Protein AF-A0A1G2Z4B7-F1 (afdb_monomer_lite)

Structure (mmCIF, N/CA/C/O backbone):
data_AF-A0A1G2Z4B7-F1
#
_entry.id   AF-A0A1G2Z4B7-F1
#
loop_
_atom_site.group_PDB
_atom_site.id
_atom_site.type_symbol
_atom_site.label_atom_id
_atom_site.label_alt_id
_atom_site.label_comp_id
_atom_site.label_asym_id
_atom_site.label_entity_id
_atom_site.label_seq_id
_atom_site.pdbx_PDB_ins_code
_atom_site.Cartn_x
_atom_site.Cartn_y
_atom_site.Cartn_z
_atom_site.occupancy
_atom_site.B_iso_or_equiv
_atom_site.auth_seq_id
_atom_site.auth_comp_id
_atom_site.auth_asym_id
_atom_site.auth_atom_id
_atom_site.pdbx_PDB_model_num
ATOM 1 N N . MET A 1 1 ? -21.246 -8.841 23.895 1.00 61.12 1 MET A N 1
ATOM 2 C CA . MET A 1 1 ? -20.089 -8.189 23.244 1.00 61.12 1 MET A CA 1
ATOM 3 C C . MET A 1 1 ? -20.173 -8.441 21.746 1.00 61.12 1 MET A C 1
ATOM 5 O O . MET A 1 1 ? -20.621 -9.515 21.362 1.00 61.12 1 MET A O 1
ATOM 9 N N . VAL A 1 2 ? -19.827 -7.461 20.914 1.00 71.12 2 VAL A N 1
ATOM 10 C CA . VAL A 1 2 ? -19.891 -7.527 19.443 1.00 71.12 2 VAL A CA 1
ATOM 11 C C . VAL A 1 2 ? -18.506 -7.215 18.884 1.00 71.12 2 VAL A C 1
ATOM 13 O O . VAL A 1 2 ? -17.863 -6.286 19.366 1.00 71.12 2 VAL A O 1
ATOM 16 N N . VAL A 1 3 ? -18.038 -7.977 17.890 1.00 71.56 3 VAL A N 1
ATOM 17 C CA . VAL A 1 3 ? -16.794 -7.668 17.166 1.00 71.56 3 VAL A CA 1
ATOM 18 C C . VAL A 1 3 ? -17.035 -6.435 16.301 1.00 71.56 3 VAL A C 1
ATOM 20 O O . VAL A 1 3 ? -17.877 -6.461 15.405 1.00 71.56 3 VAL A O 1
ATOM 23 N N . VAL A 1 4 ? -16.303 -5.363 16.577 1.00 69.75 4 VAL A N 1
ATOM 24 C CA . VAL A 1 4 ? -16.437 -4.081 15.874 1.00 69.75 4 VAL A CA 1
ATOM 25 C C . VAL A 1 4 ? -15.375 -3.942 14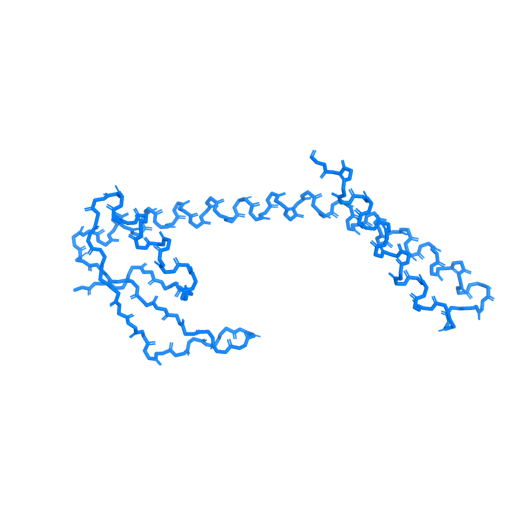.789 1.00 69.75 4 VAL A C 1
ATOM 27 O O . VAL A 1 4 ? -15.623 -3.313 13.763 1.00 69.75 4 VAL A O 1
ATOM 30 N N . TYR A 1 5 ? -14.205 -4.555 14.992 1.00 67.44 5 TYR A N 1
ATOM 31 C CA . TYR A 1 5 ? -13.053 -4.360 14.122 1.00 67.44 5 TYR A CA 1
ATOM 32 C C . TYR A 1 5 ? -12.093 -5.542 14.154 1.00 67.44 5 TYR A C 1
ATOM 34 O O . TYR A 1 5 ? -11.981 -6.228 15.171 1.00 67.44 5 TYR A O 1
ATOM 42 N N . LYS A 1 6 ? -11.377 -5.763 13.051 1.00 74.38 6 LYS A N 1
ATOM 43 C CA . LYS A 1 6 ? -10.301 -6.753 12.951 1.00 74.38 6 LYS A CA 1
ATOM 44 C C . LYS A 1 6 ? -9.021 -6.021 12.580 1.00 74.38 6 LYS A C 1
ATOM 46 O O . LYS A 1 6 ? -8.911 -5.529 11.464 1.00 74.38 6 LYS A O 1
ATOM 51 N N . ALA A 1 7 ? -8.078 -5.950 13.510 1.00 66.50 7 ALA A N 1
ATOM 52 C CA . ALA A 1 7 ? -6.824 -5.236 13.319 1.00 66.50 7 ALA A CA 1
ATOM 53 C C . ALA A 1 7 ? -5.644 -6.209 13.232 1.00 66.50 7 ALA A C 1
ATOM 55 O O . ALA A 1 7 ? -5.609 -7.236 13.910 1.00 66.50 7 ALA A O 1
ATOM 56 N N . ASN A 1 8 ? -4.655 -5.856 12.415 1.00 69.69 8 ASN A N 1
ATOM 57 C CA . ASN A 1 8 ? -3.328 -6.468 12.454 1.00 69.69 8 ASN A CA 1
ATOM 58 C C . ASN A 1 8 ? -2.674 -6.142 13.820 1.00 69.69 8 ASN A C 1
ATOM 60 O O . ASN A 1 8 ? -2.835 -4.998 14.256 1.00 69.69 8 ASN A O 1
ATOM 64 N N . PRO A 1 9 ? -1.961 -7.061 14.507 1.00 67.25 9 PRO A N 1
ATOM 65 C CA . PRO A 1 9 ? -1.281 -6.830 15.789 1.00 67.25 9 PRO A CA 1
ATOM 66 C C . PRO A 1 9 ? -0.573 -5.477 15.920 1.00 67.25 9 PRO A C 1
ATOM 68 O O . PRO A 1 9 ? -0.671 -4.838 16.965 1.00 67.25 9 PRO A O 1
ATOM 71 N N . GLU A 1 10 ? 0.059 -4.992 14.852 1.00 69.19 10 GLU A N 1
ATOM 72 C CA . GLU A 1 10 ? 0.752 -3.696 14.834 1.00 69.19 10 GLU A CA 1
ATOM 73 C C . GLU A 1 10 ? -0.190 -2.491 14.993 1.00 69.19 10 GLU A C 1
ATOM 75 O O . GLU A 1 10 ? 0.164 -1.482 15.595 1.00 69.19 10 GLU A O 1
ATOM 80 N N . SER A 1 11 ? -1.414 -2.588 14.470 1.00 68.50 11 SER A N 1
ATOM 81 C CA . SER A 1 11 ? -2.415 -1.510 14.493 1.00 68.50 11 SER A CA 1
ATOM 82 C C . SER A 1 11 ? -3.375 -1.611 15.682 1.00 68.50 11 SER A C 1
ATOM 84 O O . SER A 1 11 ? -4.106 -0.663 15.969 1.00 68.50 11 SER A O 1
ATOM 86 N N . VAL A 1 12 ? -3.375 -2.736 16.406 1.00 74.75 12 VAL A N 1
ATOM 87 C CA . VAL A 1 12 ? -4.292 -2.994 17.531 1.00 74.75 12 VAL A CA 1
ATOM 88 C C . VAL A 1 12 ? -4.098 -1.987 18.654 1.00 74.75 12 VAL A C 1
ATOM 90 O O . VAL A 1 12 ? -5.079 -1.451 19.162 1.00 74.75 12 VAL A O 1
ATOM 93 N N . GLN A 1 13 ? -2.855 -1.671 19.021 1.00 74.38 13 GLN A N 1
ATOM 94 C CA . GLN A 1 13 ? -2.592 -0.691 20.079 1.00 74.38 13 GLN A CA 1
ATOM 95 C C . GLN A 1 13 ? -3.075 0.713 19.694 1.00 74.38 13 GLN A C 1
ATOM 97 O O . GLN A 1 13 ? -3.637 1.421 20.530 1.00 74.38 13 GLN A O 1
ATOM 102 N N . THR A 1 14 ? -2.921 1.096 18.423 1.00 79.50 14 THR A N 1
ATOM 103 C CA . THR A 1 14 ? -3.417 2.376 17.903 1.00 79.50 14 THR A CA 1
ATOM 104 C C . THR A 1 14 ? -4.941 2.434 17.947 1.00 79.50 14 THR A C 1
ATOM 106 O O . THR A 1 14 ? -5.498 3.408 18.449 1.00 79.50 14 THR A O 1
ATOM 109 N N . VAL A 1 15 ? -5.611 1.369 17.501 1.00 79.00 15 VAL A N 1
ATOM 110 C CA . VAL A 1 15 ? -7.076 1.245 17.513 1.00 79.00 15 VAL A CA 1
ATOM 111 C C . VAL A 1 15 ? -7.631 1.280 18.941 1.00 79.00 15 VAL A C 1
ATOM 113 O O . VAL A 1 15 ? -8.578 2.014 19.216 1.00 79.00 15 VAL A O 1
ATOM 116 N N . LEU A 1 16 ? -7.019 0.553 19.879 1.00 79.50 16 LEU A N 1
ATOM 117 C CA . LEU A 1 16 ? -7.417 0.571 21.291 1.00 79.50 16 LEU A CA 1
ATOM 118 C C . LEU A 1 16 ? -7.210 1.943 21.934 1.00 79.50 16 LEU A C 1
ATOM 120 O O . LEU A 1 16 ? -8.071 2.409 22.680 1.00 79.50 16 LEU A O 1
ATOM 124 N N . GLY A 1 17 ? -6.077 2.588 21.648 1.00 80.25 17 GLY A N 1
ATOM 125 C CA . GLY A 1 17 ? -5.779 3.928 22.143 1.00 80.25 17 GLY A CA 1
ATOM 126 C C . GLY A 1 17 ? -6.762 4.971 21.614 1.00 80.25 17 GLY A C 1
ATOM 127 O O . GLY A 1 17 ? -7.195 5.835 22.372 1.00 80.25 17 GLY A O 1
ATOM 128 N N . LEU A 1 18 ? -7.151 4.867 20.343 1.00 82.69 18 LEU A N 1
ATOM 129 C CA . LEU A 1 18 ? -8.117 5.763 19.712 1.00 82.69 18 LEU A CA 1
ATOM 130 C C . LEU A 1 18 ? -9.520 5.587 20.306 1.00 82.69 18 LEU A C 1
ATOM 132 O O . LEU A 1 18 ? -10.136 6.565 20.718 1.00 82.69 18 LEU A O 1
ATOM 136 N N . LEU A 1 19 ? -9.979 4.345 20.462 1.00 81.75 19 LEU A N 1
ATOM 137 C CA . LEU A 1 19 ? -11.273 4.051 21.085 1.00 81.75 19 LEU A CA 1
ATOM 138 C C . LEU A 1 19 ? -11.332 4.504 22.551 1.00 81.75 19 LEU A C 1
ATOM 140 O O . LEU A 1 19 ? -12.341 5.057 22.976 1.00 81.75 19 LEU A O 1
ATOM 144 N N . ARG A 1 20 ? -10.238 4.344 23.308 1.00 82.25 20 ARG A N 1
ATOM 145 C CA . ARG A 1 20 ? -10.155 4.819 24.698 1.00 82.25 20 ARG A CA 1
ATOM 146 C C . ARG A 1 20 ? -10.162 6.348 24.798 1.00 82.25 20 ARG A C 1
ATOM 148 O O . ARG A 1 20 ? -10.736 6.882 25.742 1.00 82.25 20 ARG A O 1
ATOM 155 N N . LYS A 1 21 ? -9.544 7.059 23.846 1.00 83.12 21 LYS A N 1
ATOM 156 C CA . LYS A 1 21 ? -9.580 8.534 23.784 1.00 83.12 21 LYS A CA 1
ATOM 157 C C . LYS A 1 21 ? -10.984 9.073 23.524 1.00 83.12 21 LYS A C 1
ATOM 159 O 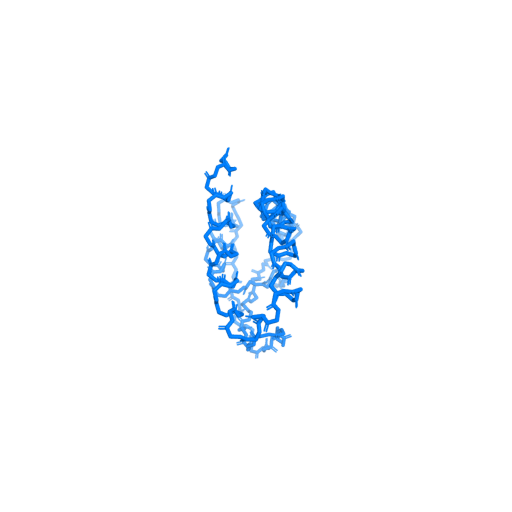O . LYS A 1 21 ? -11.341 10.100 24.083 1.00 83.12 21 LYS A O 1
ATOM 164 N N . GLU A 1 22 ? -11.768 8.353 22.732 1.00 78.38 22 GLU A N 1
ATOM 165 C CA . GLU A 1 22 ? -13.175 8.666 22.451 1.00 78.38 22 GLU A CA 1
ATOM 166 C C . GLU A 1 22 ? -14.127 8.227 23.585 1.00 78.38 22 GLU A C 1
ATOM 168 O O . GLU A 1 22 ? -15.340 8.370 23.473 1.00 78.38 22 GLU A O 1
ATOM 173 N N . GLY A 1 23 ? -13.592 7.703 24.697 1.00 79.19 23 GLY A N 1
ATOM 174 C CA . GLY A 1 23 ? -14.362 7.333 25.888 1.00 79.19 23 GLY A CA 1
ATOM 175 C C . GLY A 1 23 ? -14.950 5.922 25.865 1.00 79.19 23 GLY A C 1
ATOM 176 O O . GLY A 1 23 ? -15.671 5.554 26.790 1.00 79.19 23 GLY A O 1
ATOM 177 N N . PHE A 1 24 ? -14.632 5.114 24.852 1.00 80.56 24 PHE A N 1
ATOM 178 C CA . PHE A 1 24 ? -15.100 3.734 24.767 1.00 80.56 24 PHE A CA 1
ATOM 179 C C . PHE A 1 24 ? -14.194 2.766 25.540 1.00 80.56 24 PHE A C 1
ATOM 181 O O . PHE A 1 24 ? -12.985 2.984 25.670 1.00 80.56 24 PHE A O 1
ATOM 188 N N . ASN A 1 25 ? -14.760 1.640 25.987 1.00 77.00 25 ASN A N 1
ATOM 189 C CA . ASN A 1 25 ? -14.033 0.588 26.712 1.00 77.00 25 ASN A CA 1
ATOM 190 C C . ASN A 1 25 ? -13.840 -0.679 25.851 1.00 77.00 25 ASN A C 1
ATOM 192 O O . ASN A 1 25 ? -14.573 -1.661 26.007 1.00 77.00 25 ASN A O 1
ATOM 196 N N . PRO A 1 26 ? -12.863 -0.696 24.919 1.00 70.31 26 PRO A N 1
ATOM 197 C CA . PRO A 1 26 ? -12.633 -1.850 24.057 1.00 70.31 26 PRO A CA 1
ATOM 198 C C . PRO A 1 26 ? -12.071 -3.042 24.836 1.00 70.31 26 PRO A C 1
ATOM 200 O O . PRO A 1 26 ? -11.136 -2.898 25.624 1.00 70.31 26 PRO A O 1
ATOM 203 N N . THR A 1 27 ? -12.571 -4.240 24.534 1.00 72.88 27 THR A N 1
ATOM 204 C CA . THR A 1 27 ? -11.968 -5.509 24.966 1.00 72.88 27 THR A CA 1
ATOM 205 C C . THR A 1 27 ? -11.377 -6.216 23.751 1.00 72.88 27 THR A C 1
ATOM 207 O O . THR A 1 27 ? -12.066 -6.438 22.752 1.00 72.88 27 THR A O 1
ATOM 210 N N . THR A 1 28 ? -10.096 -6.572 23.799 1.00 67.88 28 THR A N 1
ATOM 211 C CA . THR A 1 28 ? -9.472 -7.386 22.748 1.00 67.88 28 THR A CA 1
ATOM 212 C C . THR A 1 28 ? -9.820 -8.850 22.931 1.00 67.88 28 THR A C 1
ATOM 214 O O . THR A 1 28 ? -9.653 -9.395 24.018 1.00 67.88 28 THR A O 1
ATOM 217 N N . MET A 1 29 ? -10.237 -9.496 21.850 1.00 61.28 29 MET A N 1
ATOM 218 C CA . MET A 1 29 ? -10.342 -10.943 21.768 1.00 61.28 29 MET A CA 1
ATOM 219 C C . MET A 1 29 ? -9.379 -11.411 20.677 1.00 61.28 29 MET A C 1
ATOM 221 O O . MET A 1 29 ? -9.532 -11.060 19.502 1.00 61.28 29 MET A O 1
ATOM 225 N N . GLU A 1 30 ? -8.353 -12.168 21.060 1.00 57.69 30 GLU A N 1
ATOM 226 C CA . GLU A 1 30 ? -7.508 -12.852 20.085 1.00 57.69 30 GLU A CA 1
ATOM 227 C C . GLU A 1 30 ? -8.379 -13.850 19.328 1.00 57.69 30 GLU A C 1
ATOM 229 O O . GLU A 1 30 ? -9.046 -14.701 19.916 1.00 57.69 30 GLU A O 1
ATOM 234 N N . ASN A 1 31 ? -8.452 -13.681 18.011 1.00 53.19 31 ASN A N 1
ATOM 235 C CA . ASN A 1 31 ? -9.235 -14.566 17.175 1.00 53.19 31 ASN A CA 1
ATOM 236 C C . ASN A 1 31 ? -8.315 -15.709 16.723 1.00 53.19 31 ASN A C 1
ATOM 238 O O . ASN A 1 31 ? -7.327 -15.430 16.042 1.00 53.19 31 ASN A O 1
ATOM 242 N N . PRO A 1 32 ? -8.611 -16.980 17.052 1.00 49.56 32 PRO A N 1
ATOM 243 C CA . PRO A 1 32 ? -7.834 -18.118 16.559 1.00 49.56 32 PRO A CA 1
ATOM 244 C C . PRO A 1 32 ? -8.018 -18.344 15.047 1.00 49.56 32 PRO A C 1
ATOM 246 O O . PRO A 1 32 ? -7.321 -19.164 14.454 1.00 49.56 32 PRO A O 1
ATOM 249 N N . GLY A 1 33 ? -8.947 -17.626 14.403 1.00 47.47 33 GLY A N 1
ATOM 250 C CA . GLY A 1 33 ? -9.138 -17.660 12.959 1.00 47.47 33 GLY A CA 1
ATOM 251 C C . GLY A 1 33 ? -8.047 -16.889 12.220 1.00 47.47 33 GLY A C 1
ATOM 252 O O . GLY A 1 33 ? -8.147 -15.673 12.049 1.00 47.47 33 GLY A O 1
ATOM 253 N N . SER A 1 34 ? -7.038 -17.605 11.730 1.00 46.50 34 SER A N 1
ATOM 254 C CA . SER A 1 34 ? -6.121 -17.122 10.700 1.00 46.50 34 SER A CA 1
ATOM 255 C C . SER A 1 34 ? -6.925 -16.721 9.458 1.00 46.50 34 SER A C 1
ATOM 257 O O . SER A 1 34 ? -7.459 -17.555 8.731 1.00 46.50 34 SER A O 1
ATOM 259 N N . ALA A 1 35 ? -7.059 -15.417 9.216 1.00 50.00 35 ALA A N 1
ATOM 260 C CA . ALA A 1 35 ? -7.588 -14.948 7.945 1.00 50.00 35 ALA A CA 1
ATOM 261 C C . ALA A 1 35 ? -6.492 -15.142 6.885 1.00 50.00 35 ALA A C 1
ATOM 263 O O . ALA A 1 35 ? -5.367 -14.682 7.101 1.00 50.00 35 ALA A O 1
ATOM 264 N N . PRO A 1 36 ? -6.772 -15.807 5.750 1.00 44.50 36 PRO A N 1
ATOM 265 C CA . PRO A 1 36 ? -5.805 -15.925 4.673 1.00 44.50 36 PRO A CA 1
ATOM 266 C C . PRO A 1 36 ? -5.671 -14.561 3.991 1.00 44.50 36 PRO A C 1
ATOM 268 O O . PRO A 1 36 ? -6.390 -14.233 3.049 1.00 44.50 36 PRO A O 1
ATOM 271 N N . VAL A 1 37 ? -4.761 -13.732 4.494 1.00 48.38 37 VAL A N 1
ATOM 272 C CA . VAL A 1 37 ? -4.271 -12.566 3.762 1.00 48.38 37 VAL A CA 1
ATOM 273 C C . VAL A 1 37 ? -3.263 -1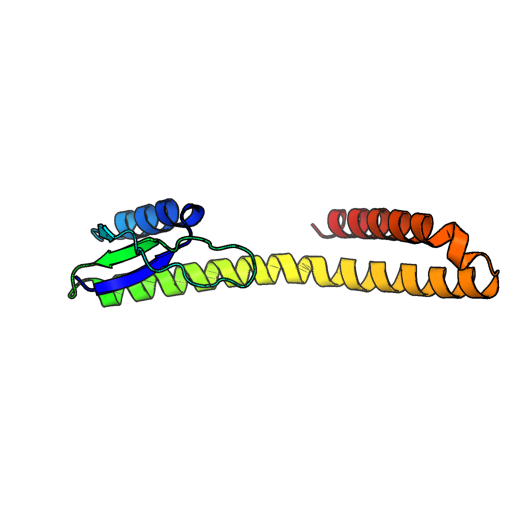3.086 2.738 1.00 48.38 37 VAL A C 1
ATOM 275 O O . VAL A 1 37 ? -2.468 -13.976 3.032 1.00 48.38 37 VAL A O 1
ATOM 278 N N . ARG A 1 38 ? -3.324 -12.562 1.509 1.00 44.22 38 ARG A N 1
ATOM 279 C CA . ARG A 1 38 ? -2.652 -13.054 0.285 1.00 44.22 38 ARG A CA 1
ATOM 280 C C . ARG A 1 38 ? -1.107 -13.080 0.338 1.00 44.22 38 ARG A C 1
ATOM 282 O O . ARG A 1 38 ? -0.477 -13.316 -0.685 1.00 44.22 38 ARG A O 1
ATOM 289 N N . SER A 1 39 ? -0.501 -12.846 1.501 1.00 42.44 39 SER A N 1
ATOM 290 C CA . SER A 1 39 ? 0.939 -12.895 1.747 1.00 42.44 39 SER A CA 1
ATOM 291 C C . SER A 1 39 ? 1.210 -13.124 3.243 1.00 42.44 39 SER A C 1
ATOM 293 O O . SER A 1 39 ? 1.357 -12.171 3.999 1.00 42.44 39 SER A O 1
ATOM 295 N N . GLY A 1 40 ? 1.264 -14.388 3.675 1.00 44.84 40 GLY A N 1
ATOM 296 C CA . GLY A 1 40 ? 1.601 -14.773 5.053 1.00 44.84 40 GLY A CA 1
ATOM 297 C C . GLY A 1 40 ? 0.427 -14.667 6.032 1.00 44.84 40 GLY A C 1
ATOM 298 O O . GLY A 1 40 ? -0.314 -13.691 6.043 1.00 44.84 40 GLY A O 1
ATOM 299 N N . ALA A 1 41 ? 0.232 -15.695 6.860 1.00 45.25 41 ALA A N 1
ATOM 300 C CA . ALA A 1 41 ? -0.843 -15.740 7.848 1.00 45.25 41 ALA A CA 1
ATOM 301 C C . ALA A 1 41 ? -0.631 -14.666 8.930 1.00 45.25 41 ALA A C 1
ATOM 303 O O . ALA A 1 41 ? 0.065 -14.889 9.917 1.00 45.25 41 ALA A O 1
ATOM 304 N N . THR A 1 42 ? -1.211 -13.484 8.738 1.00 53.66 42 THR A N 1
ATOM 305 C CA . THR A 1 42 ? -1.255 -12.446 9.768 1.00 53.66 42 THR A CA 1
ATOM 306 C C . THR A 1 42 ? -2.462 -12.707 10.665 1.00 53.66 42 THR A C 1
ATOM 308 O O . THR A 1 42 ? -3.606 -12.682 10.207 1.00 53.66 42 THR A O 1
ATOM 311 N N . TYR A 1 43 ? -2.225 -12.996 11.944 1.00 56.50 43 TYR A N 1
ATOM 312 C CA . TYR A 1 43 ? -3.296 -13.177 12.924 1.00 56.50 43 TYR A CA 1
ATOM 313 C C . TYR A 1 43 ? -4.023 -11.844 13.124 1.00 56.50 43 TYR A C 1
ATOM 315 O O . TYR A 1 43 ? -3.412 -10.860 13.527 1.00 56.50 43 TYR A O 1
ATOM 323 N N . LEU A 1 44 ? -5.319 -11.787 12.815 1.00 62.28 44 LEU A N 1
ATOM 324 C CA . LEU A 1 44 ? -6.124 -10.583 13.020 1.00 62.28 44 LEU A CA 1
ATOM 325 C C . LEU A 1 44 ? -6.734 -10.608 14.423 1.00 62.28 44 LEU A C 1
ATOM 327 O O . LEU A 1 44 ? -7.532 -11.489 14.749 1.00 62.28 44 LEU A O 1
ATOM 331 N N . ILE A 1 45 ? -6.412 -9.612 15.243 1.00 64.44 45 ILE A N 1
ATOM 332 C CA . ILE A 1 45 ? -6.994 -9.459 16.577 1.00 64.44 45 ILE A CA 1
ATOM 333 C C . ILE A 1 45 ? -8.362 -8.798 16.425 1.00 64.44 45 ILE A C 1
ATOM 335 O O . ILE A 1 45 ? -8.509 -7.753 15.782 1.00 64.44 45 ILE A O 1
ATOM 339 N N . SER A 1 46 ? -9.388 -9.426 16.996 1.00 72.12 46 SER A N 1
ATOM 340 C CA . SER A 1 46 ? -10.752 -8.905 16.955 1.00 72.12 46 SER A CA 1
ATOM 341 C C . SER A 1 46 ? -10.977 -7.968 18.140 1.00 72.12 46 SER A C 1
ATOM 343 O O . SER A 1 46 ? -10.854 -8.361 19.298 1.00 72.12 46 SER A O 1
ATOM 345 N N . VAL A 1 47 ? -11.316 -6.711 17.865 1.00 72.00 47 VAL A N 1
ATOM 346 C CA . VAL A 1 47 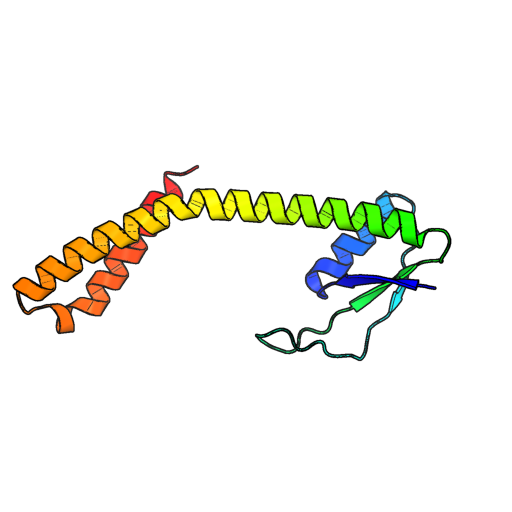? -11.681 -5.733 18.894 1.00 72.00 47 VAL A CA 1
ATOM 347 C C . VAL A 1 47 ? -13.180 -5.840 19.137 1.00 72.00 47 VAL A C 1
ATOM 349 O O . VAL A 1 47 ? -13.987 -5.693 18.214 1.00 72.00 47 VAL A O 1
ATOM 352 N N . THR A 1 48 ? -13.552 -6.130 20.380 1.00 75.50 48 THR A N 1
ATOM 353 C CA . THR A 1 48 ? -14.939 -6.329 20.805 1.00 75.50 48 THR A CA 1
ATOM 354 C C . THR A 1 48 ? -15.413 -5.208 21.720 1.00 75.50 48 THR A C 1
ATOM 356 O O . THR A 1 48 ? -14.633 -4.656 22.497 1.00 75.50 48 THR A O 1
ATOM 359 N N . MET A 1 49 ? -16.703 -4.875 21.630 1.00 72.75 49 MET A N 1
ATOM 360 C CA . MET A 1 49 ? -17.339 -3.849 22.461 1.00 72.75 49 MET A CA 1
ATOM 361 C C . MET A 1 49 ? -18.719 -4.251 22.991 1.00 72.75 49 MET A C 1
ATOM 363 O O . MET A 1 49 ? -19.353 -5.171 22.450 1.00 72.75 49 MET A O 1
ATOM 367 N N . PRO A 1 50 ? -19.214 -3.568 24.043 1.00 76.69 50 PRO A N 1
ATOM 368 C CA . PRO A 1 50 ? -20.623 -3.601 24.425 1.00 76.69 50 PRO A CA 1
ATOM 369 C C . PRO A 1 50 ? -21.525 -3.242 23.235 1.00 76.69 50 PRO A C 1
ATOM 371 O O . PRO A 1 50 ? -21.178 -2.407 22.404 1.00 76.69 50 PRO A O 1
ATOM 374 N N . ARG A 1 51 ? -22.692 -3.892 23.127 1.00 71.75 51 ARG A N 1
ATOM 375 C CA . ARG A 1 51 ? -23.597 -3.730 21.970 1.00 71.75 51 ARG A CA 1
ATOM 376 C C . ARG A 1 51 ? -24.115 -2.293 21.829 1.00 71.75 51 ARG A C 1
ATOM 378 O O . ARG A 1 51 ? -24.362 -1.855 20.713 1.00 71.75 51 ARG A O 1
ATOM 385 N N . GLU A 1 52 ? -24.237 -1.595 22.951 1.00 77.00 52 GLU A N 1
ATOM 386 C CA . GLU A 1 52 ? -24.680 -0.202 23.060 1.00 77.00 52 GLU A CA 1
ATOM 387 C C . GLU A 1 52 ? -23.657 0.779 22.460 1.00 77.00 52 GLU A C 1
ATOM 389 O O . GLU A 1 52 ? -24.034 1.731 21.787 1.00 77.00 52 GLU A O 1
ATOM 394 N N . GLU A 1 53 ? -22.360 0.493 22.606 1.00 74.94 53 GLU A N 1
ATOM 395 C CA . GLU A 1 53 ? -21.254 1.335 22.122 1.00 74.94 53 GLU A CA 1
ATOM 396 C C . GLU A 1 53 ? -20.760 0.937 20.718 1.00 74.94 53 GLU A C 1
ATOM 398 O O . GLU A 1 53 ? -20.100 1.716 20.028 1.00 74.94 53 GLU A O 1
ATOM 403 N N . ALA A 1 54 ? -21.106 -0.271 20.256 1.00 75.69 54 ALA A N 1
ATOM 404 C CA . ALA A 1 54 ? -20.583 -0.863 19.025 1.00 75.69 54 ALA A CA 1
ATOM 405 C C . ALA A 1 54 ? -20.852 -0.024 17.762 1.00 75.69 54 ALA A C 1
ATOM 407 O O . ALA A 1 54 ? -20.005 0.022 16.870 1.00 75.69 54 ALA A O 1
ATOM 408 N N . ALA A 1 55 ? -22.009 0.641 17.669 1.00 77.75 55 ALA A N 1
ATOM 409 C CA . ALA A 1 55 ? -22.343 1.480 16.517 1.00 77.7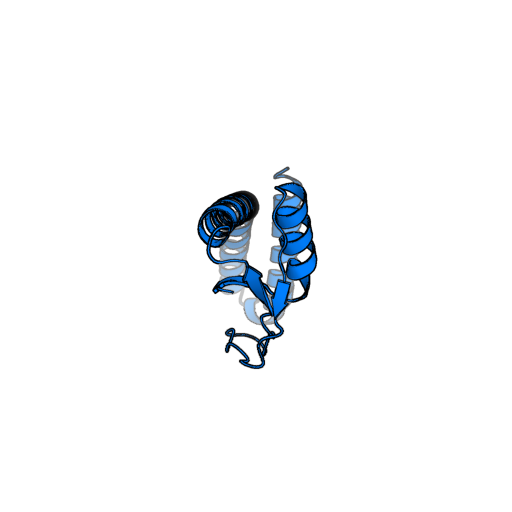5 55 ALA A CA 1
ATOM 410 C C . ALA A 1 55 ? -21.472 2.750 16.456 1.00 77.75 55 ALA A C 1
ATOM 412 O O . ALA A 1 55 ? -20.953 3.088 15.391 1.00 77.75 55 ALA A O 1
ATOM 413 N N . GLY A 1 56 ? -21.261 3.405 17.604 1.00 77.06 56 GLY A N 1
ATOM 414 C CA . GLY A 1 56 ? -20.404 4.588 17.719 1.00 77.06 56 GLY A CA 1
ATOM 415 C C . GLY A 1 56 ? -18.941 4.255 17.438 1.00 77.06 56 GLY A C 1
ATOM 416 O O . GLY A 1 56 ? -18.313 4.884 16.586 1.00 77.06 56 GLY A O 1
ATOM 417 N N . ALA A 1 57 ? -18.433 3.186 18.052 1.00 77.38 57 ALA A N 1
ATOM 418 C CA . ALA A 1 57 ? -17.071 2.714 17.830 1.00 77.38 57 ALA A CA 1
ATOM 419 C C . ALA A 1 57 ? -16.813 2.322 16.366 1.00 77.38 57 ALA A C 1
ATOM 421 O O . ALA A 1 57 ? -15.771 2.668 15.810 1.00 77.38 57 ALA A O 1
ATOM 422 N N . LYS A 1 58 ? -17.774 1.664 15.701 1.00 79.62 58 LYS A N 1
ATOM 423 C CA . LYS A 1 58 ? -17.654 1.332 14.273 1.00 79.62 58 LYS A CA 1
ATOM 424 C C . LYS A 1 58 ? -17.565 2.585 13.403 1.00 79.62 58 LYS A C 1
ATOM 426 O O . LYS A 1 58 ? -16.770 2.615 12.469 1.00 79.62 58 LYS A O 1
ATOM 431 N N . SER A 1 59 ? -18.350 3.620 13.712 1.00 80.81 59 SER A N 1
ATOM 432 C CA . SER A 1 59 ? -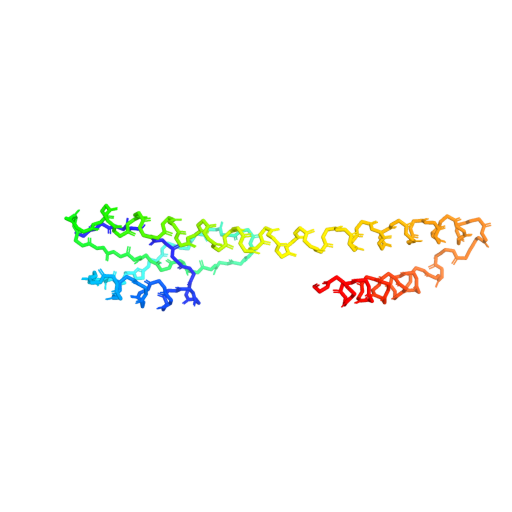18.307 4.884 12.970 1.00 80.81 59 SER A CA 1
ATOM 433 C C . SER A 1 59 ? -16.969 5.602 13.129 1.00 80.81 59 SER A C 1
ATOM 435 O O . SER A 1 59 ? -16.457 6.137 12.147 1.00 80.81 59 SER A O 1
ATOM 437 N N . VAL A 1 60 ? -16.412 5.626 14.339 1.00 81.88 60 VAL A N 1
ATOM 438 C CA . VAL A 1 60 ? -15.109 6.246 14.614 1.00 81.88 60 VAL A CA 1
ATOM 439 C C . VAL A 1 60 ? -13.998 5.522 13.853 1.00 81.88 60 VAL A C 1
ATOM 441 O O . VAL A 1 60 ? -13.172 6.160 13.204 1.00 81.88 60 VAL A O 1
ATOM 444 N N . LEU A 1 61 ? -14.015 4.189 13.874 1.00 80.25 61 LEU A N 1
ATOM 445 C CA . LEU A 1 61 ? -13.022 3.377 13.172 1.00 80.25 61 LEU A CA 1
ATOM 446 C C . LEU A 1 61 ? -13.128 3.499 11.653 1.00 80.25 61 LEU A C 1
ATOM 448 O O . LEU A 1 61 ? -12.100 3.585 10.995 1.00 80.25 61 LEU A O 1
ATOM 452 N N . SER A 1 62 ? -14.345 3.581 11.107 1.00 80.44 62 SER A N 1
ATOM 453 C CA . SER A 1 62 ? -14.555 3.828 9.673 1.00 80.44 62 SER A CA 1
ATOM 454 C C . SER A 1 62 ? -13.935 5.154 9.238 1.00 80.44 62 SER A C 1
ATOM 456 O O . SER A 1 62 ? -13.203 5.194 8.258 1.00 80.44 62 SER A O 1
ATOM 458 N N . LYS A 1 63 ? -14.163 6.232 10.002 1.00 81.25 63 LYS A N 1
ATOM 459 C CA . LYS A 1 63 ? -13.575 7.549 9.710 1.00 81.25 63 LYS A CA 1
ATOM 460 C C . LYS A 1 63 ? -12.051 7.537 9.805 1.00 81.25 63 LYS A C 1
ATOM 462 O O . LYS A 1 63 ? -11.378 8.202 9.024 1.00 81.25 63 LYS A O 1
ATOM 467 N N . TRP A 1 64 ? -11.508 6.799 10.770 1.00 80.00 64 TRP A N 1
ATOM 468 C CA . TRP A 1 64 ? -10.065 6.649 10.915 1.00 80.00 64 TRP A CA 1
ATOM 469 C C . TRP A 1 64 ? -9.448 5.874 9.742 1.00 80.00 64 TRP A C 1
ATOM 471 O O . TRP A 1 64 ? -8.431 6.311 9.203 1.00 80.00 64 TRP A O 1
ATOM 481 N N . ASP A 1 65 ? -10.082 4.782 9.307 1.00 79.19 65 ASP A N 1
ATOM 482 C CA . ASP A 1 65 ? -9.649 4.019 8.131 1.00 79.19 65 ASP A CA 1
ATOM 483 C C . ASP A 1 65 ? -9.735 4.855 6.849 1.00 79.19 65 ASP A C 1
ATOM 485 O O . ASP A 1 65 ? -8.801 4.837 6.050 1.00 79.19 65 ASP A O 1
ATOM 489 N N . GLU A 1 66 ? -10.807 5.630 6.667 1.00 79.06 66 GLU A N 1
ATOM 490 C CA . GLU A 1 66 ? -10.960 6.549 5.532 1.00 79.06 66 GLU A CA 1
ATOM 491 C C . GLU A 1 66 ? -9.849 7.607 5.504 1.00 79.06 66 GLU A C 1
ATOM 493 O O . GLU A 1 66 ? -9.247 7.838 4.456 1.00 79.06 66 GLU A O 1
ATOM 498 N N . ALA A 1 67 ? -9.510 8.205 6.652 1.00 78.56 67 ALA A N 1
ATOM 499 C CA . ALA A 1 67 ? -8.417 9.174 6.744 1.00 78.56 67 ALA A CA 1
ATOM 500 C C . ALA A 1 67 ? -7.056 8.542 6.402 1.00 78.56 67 ALA A C 1
ATOM 502 O O . ALA A 1 67 ? -6.275 9.109 5.638 1.00 78.56 67 ALA A O 1
ATOM 503 N N . ARG A 1 68 ? -6.795 7.330 6.906 1.00 74.56 68 ARG A N 1
ATOM 504 C CA . ARG A 1 68 ? -5.594 6.542 6.582 1.00 74.56 68 ARG A CA 1
ATOM 505 C C . ARG A 1 68 ? -5.516 6.203 5.097 1.00 74.56 68 ARG A C 1
ATOM 507 O O . ARG A 1 68 ? -4.442 6.304 4.509 1.00 74.56 68 ARG A O 1
ATOM 514 N N . GLN A 1 69 ? -6.625 5.786 4.490 1.00 74.38 69 GLN A N 1
ATOM 515 C CA . GLN A 1 69 ? -6.668 5.482 3.061 1.00 74.38 69 GLN A CA 1
ATOM 516 C C . GLN A 1 69 ? -6.438 6.733 2.221 1.00 74.38 69 GLN A C 1
ATOM 518 O O . GLN A 1 69 ? -5.653 6.666 1.283 1.00 74.38 69 GLN A O 1
ATOM 523 N N . ALA A 1 70 ? -7.022 7.871 2.597 1.00 70.81 70 ALA A N 1
ATOM 524 C CA . ALA A 1 70 ? -6.793 9.139 1.914 1.00 70.81 70 ALA A CA 1
ATOM 525 C C . ALA A 1 70 ? -5.323 9.592 2.004 1.00 70.81 70 ALA A C 1
ATOM 527 O O . ALA A 1 70 ? -4.760 10.047 1.011 1.00 70.81 70 ALA A O 1
ATOM 528 N N . GLU A 1 71 ? -4.665 9.424 3.157 1.00 69.88 71 GLU A N 1
ATOM 529 C CA . GLU A 1 71 ? -3.228 9.709 3.303 1.00 69.88 71 GLU A CA 1
ATOM 530 C C . GLU A 1 71 ? -2.368 8.786 2.434 1.00 69.88 71 GLU A C 1
ATOM 532 O O . GLU A 1 71 ? -1.445 9.245 1.755 1.00 69.88 71 GLU A O 1
ATOM 537 N N . VAL A 1 72 ? -2.676 7.486 2.425 1.00 71.06 72 VAL A N 1
ATOM 538 C CA . VAL A 1 72 ? -1.977 6.509 1.580 1.00 71.06 72 VAL A CA 1
ATOM 539 C C . VAL A 1 72 ? -2.205 6.818 0.104 1.00 71.06 72 VAL A C 1
ATOM 541 O O . VAL A 1 72 ? -1.252 6.790 -0.672 1.00 71.06 72 VAL A O 1
ATOM 544 N N . GLU A 1 73 ? -3.428 7.146 -0.298 1.00 68.88 73 GLU A N 1
ATOM 545 C CA . GLU A 1 73 ? -3.774 7.513 -1.669 1.00 68.88 73 GLU A CA 1
ATOM 546 C C . GLU A 1 73 ? -3.070 8.805 -2.090 1.00 68.88 73 GLU A C 1
ATOM 548 O O . GLU A 1 73 ? -2.505 8.867 -3.179 1.00 68.88 73 GLU A O 1
ATOM 553 N N . GLN A 1 74 ? -2.993 9.804 -1.211 1.00 71.50 74 GLN A N 1
ATOM 554 C CA . GLN A 1 74 ? -2.273 11.044 -1.483 1.00 71.50 74 GLN A CA 1
ATOM 555 C C . GLN A 1 74 ? -0.760 10.808 -1.603 1.00 71.50 74 GLN A C 1
ATOM 557 O O . GLN A 1 74 ? -0.124 11.324 -2.526 1.00 71.50 74 GLN A O 1
ATOM 562 N N . ALA A 1 75 ? -0.171 10.008 -0.709 1.00 66.88 75 ALA A N 1
ATOM 563 C CA . ALA A 1 75 ? 1.244 9.646 -0.770 1.00 66.88 75 ALA A CA 1
ATOM 564 C C . ALA A 1 75 ? 1.567 8.815 -2.025 1.00 66.88 75 ALA A C 1
ATOM 566 O O . ALA A 1 75 ? 2.559 9.075 -2.710 1.00 66.88 75 ALA A O 1
ATOM 567 N N . THR A 1 76 ? 0.699 7.864 -2.373 1.00 68.06 76 THR A N 1
ATOM 568 C CA . THR A 1 76 ? 0.836 7.022 -3.571 1.00 68.06 76 THR A CA 1
ATOM 569 C C . THR A 1 76 ? 0.635 7.843 -4.844 1.00 68.06 76 THR A C 1
ATOM 571 O O . THR A 1 76 ? 1.398 7.704 -5.798 1.00 68.06 76 THR A O 1
ATOM 574 N N . GLY A 1 77 ? -0.327 8.766 -4.846 1.00 69.50 77 GLY A N 1
ATOM 575 C CA . GLY A 1 77 ? -0.603 9.673 -5.957 1.00 69.50 77 GLY A CA 1
ATOM 576 C C . GLY A 1 77 ? 0.554 10.631 -6.239 1.00 69.50 77 GLY A C 1
ATOM 577 O O . GLY A 1 77 ? 0.916 10.829 -7.399 1.00 69.50 77 GLY A O 1
ATOM 578 N N . LYS A 1 78 ? 1.216 11.155 -5.198 1.00 73.19 78 LYS A N 1
ATOM 579 C CA . LYS A 1 78 ? 2.437 11.969 -5.353 1.00 73.19 78 LYS A CA 1
ATOM 580 C C . LYS A 1 78 ? 3.595 11.191 -5.986 1.00 73.19 78 LYS A C 1
ATOM 582 O O . LYS A 1 78 ? 4.391 11.777 -6.713 1.00 73.19 78 LYS A O 1
ATOM 587 N N . LEU A 1 79 ? 3.680 9.882 -5.743 1.00 73.75 79 LEU A N 1
ATOM 588 C CA . LEU A 1 79 ? 4.718 9.009 -6.303 1.00 73.75 79 LEU A CA 1
ATOM 589 C C . LEU A 1 79 ? 4.365 8.460 -7.694 1.00 73.75 79 LEU A C 1
ATOM 591 O O . LEU A 1 79 ? 5.271 8.097 -8.444 1.00 73.75 79 LEU A O 1
ATOM 595 N N . ALA A 1 80 ? 3.083 8.446 -8.072 1.00 74.12 80 ALA A N 1
ATOM 596 C CA . ALA A 1 80 ? 2.629 7.949 -9.369 1.00 74.12 80 ALA A CA 1
ATOM 597 C C . ALA A 1 80 ? 3.224 8.745 -10.545 1.00 74.12 80 ALA A C 1
ATOM 599 O O . ALA A 1 80 ? 3.669 8.150 -11.524 1.00 74.12 80 ALA A O 1
ATOM 600 N N . GLY A 1 81 ? 3.309 10.076 -10.435 1.00 75.50 81 GLY A N 1
ATOM 601 C CA . GLY A 1 81 ? 3.935 10.932 -11.453 1.00 75.50 81 GLY A CA 1
ATOM 602 C C . GLY A 1 81 ? 5.425 10.618 -11.680 1.00 75.50 81 GLY A C 1
ATOM 603 O O . GLY A 1 81 ? 5.803 10.262 -12.799 1.00 75.50 81 GLY A O 1
ATOM 604 N N . PRO A 1 82 ? 6.271 10.682 -10.631 1.00 80.19 82 PRO A N 1
ATOM 605 C CA . PRO A 1 82 ? 7.670 10.252 -10.676 1.00 80.19 82 PRO A CA 1
ATOM 606 C C . PRO A 1 82 ? 7.875 8.844 -11.237 1.00 80.19 82 PRO A C 1
ATOM 608 O O . PRO A 1 82 ? 8.826 8.618 -11.984 1.00 80.19 82 PRO A O 1
ATOM 611 N N . LEU A 1 83 ? 6.988 7.907 -10.894 1.00 80.62 83 LEU A N 1
ATOM 612 C CA . LEU A 1 83 ? 7.063 6.519 -11.342 1.00 80.62 83 LEU A CA 1
ATOM 613 C C . LEU A 1 83 ? 6.751 6.379 -12.837 1.00 80.62 83 LEU A C 1
ATOM 615 O O . LEU A 1 83 ? 7.487 5.712 -13.559 1.00 80.62 83 LEU A O 1
ATOM 619 N N . LEU A 1 84 ? 5.704 7.043 -13.330 1.00 82.44 84 LEU A N 1
ATOM 620 C CA . LEU A 1 84 ? 5.367 7.040 -14.758 1.00 82.44 84 LEU A CA 1
ATOM 621 C C . LEU A 1 84 ? 6.472 7.689 -15.599 1.00 82.44 84 LEU A C 1
ATOM 623 O O . LEU A 1 84 ? 6.857 7.155 -16.641 1.00 82.44 84 LEU A O 1
ATOM 627 N N . PHE A 1 85 ? 7.025 8.809 -15.131 1.00 82.19 85 PHE A N 1
ATOM 628 C CA . PHE A 1 85 ? 8.113 9.482 -15.832 1.00 82.19 85 PHE A CA 1
ATOM 629 C C . PHE A 1 85 ? 9.402 8.648 -15.830 1.00 82.19 85 PHE A C 1
ATOM 631 O O . PHE A 1 85 ? 10.055 8.532 -16.868 1.00 82.19 85 PHE A O 1
ATOM 638 N N . SER A 1 86 ? 9.764 8.020 -14.704 1.00 82.94 86 SER A N 1
ATOM 639 C CA . SER A 1 86 ? 10.957 7.166 -14.643 1.00 82.94 86 SER A CA 1
ATOM 640 C C . SER A 1 86 ? 10.839 5.950 -15.566 1.00 82.94 86 SER A C 1
ATOM 642 O O . SER A 1 86 ? 11.808 5.609 -16.247 1.00 82.94 86 SER A O 1
ATOM 644 N N . ILE A 1 87 ? 9.651 5.342 -15.666 1.00 86.19 87 ILE A N 1
ATOM 645 C CA . ILE A 1 87 ? 9.372 4.258 -16.620 1.00 86.19 87 ILE A CA 1
ATOM 646 C C . ILE A 1 87 ? 9.537 4.746 -18.062 1.00 86.19 87 ILE A C 1
ATOM 648 O O . ILE A 1 87 ? 10.161 4.057 -18.866 1.00 86.19 87 ILE A O 1
ATOM 652 N N . MET A 1 88 ? 9.032 5.938 -18.392 1.00 88.94 88 MET A N 1
ATOM 653 C CA . MET A 1 88 ? 9.155 6.503 -19.739 1.00 88.94 88 MET A CA 1
ATOM 654 C C . MET A 1 88 ? 10.624 6.693 -20.150 1.00 88.94 88 MET A C 1
ATOM 656 O O . MET A 1 88 ? 11.003 6.324 -21.261 1.00 88.94 88 MET A O 1
ATOM 660 N N . VAL A 1 89 ? 11.471 7.199 -19.248 1.00 85.88 89 VAL A N 1
ATOM 661 C CA . VAL A 1 89 ? 12.917 7.359 -19.495 1.00 85.88 89 VAL A CA 1
ATOM 662 C C . VAL A 1 89 ? 13.587 6.010 -19.770 1.00 85.88 89 VAL A C 1
ATOM 664 O O . VAL A 1 89 ? 14.348 5.874 -20.730 1.00 85.88 89 VAL A O 1
ATOM 667 N N . VAL A 1 90 ? 13.278 4.991 -18.965 1.00 88.75 90 VAL A N 1
ATOM 668 C CA . VAL A 1 90 ? 13.839 3.644 -19.149 1.00 88.75 90 VAL A CA 1
ATOM 669 C C . VAL A 1 90 ? 13.334 2.995 -20.428 1.00 88.75 90 VAL A C 1
ATOM 671 O O . VAL A 1 90 ? 14.112 2.324 -21.101 1.00 88.75 90 VAL A O 1
ATOM 674 N N . ALA A 1 91 ? 12.075 3.215 -20.808 1.00 88.25 91 ALA A N 1
ATOM 675 C CA . ALA A 1 91 ? 11.528 2.707 -22.061 1.00 88.25 91 ALA A CA 1
ATOM 676 C C . ALA A 1 91 ? 12.297 3.263 -23.271 1.00 88.25 91 ALA A C 1
ATOM 678 O O . ALA A 1 91 ? 12.696 2.498 -24.148 1.00 88.25 91 ALA A O 1
ATOM 679 N N . VAL A 1 92 ? 12.593 4.568 -23.282 1.00 90.88 92 VAL A N 1
ATOM 680 C CA . VAL A 1 92 ? 13.409 5.191 -24.338 1.00 90.88 92 VAL A CA 1
ATOM 681 C C . VAL A 1 92 ? 14.825 4.607 -24.363 1.00 90.88 92 VAL A C 1
ATOM 683 O O . VAL A 1 92 ? 15.308 4.221 -25.427 1.00 90.88 92 VAL A O 1
ATOM 686 N N . LEU A 1 93 ? 15.479 4.472 -23.205 1.00 87.31 93 LEU A N 1
ATOM 687 C CA . LEU A 1 93 ? 16.821 3.877 -23.114 1.00 87.31 93 LEU A CA 1
ATOM 688 C C . LEU A 1 93 ? 16.849 2.411 -23.560 1.00 87.31 93 LEU A C 1
ATOM 690 O O . LEU A 1 93 ? 17.781 1.989 -24.239 1.00 87.31 93 LEU A O 1
ATOM 694 N N . THR A 1 94 ? 15.806 1.651 -23.232 1.00 87.50 94 THR A N 1
ATOM 695 C CA . THR A 1 94 ? 15.647 0.252 -23.647 1.00 87.50 94 THR A CA 1
ATOM 696 C C . THR A 1 94 ? 15.586 0.144 -25.167 1.00 87.50 94 THR A C 1
ATOM 698 O O . THR A 1 94 ? 16.261 -0.705 -25.744 1.00 87.50 94 THR A O 1
ATOM 701 N N . ILE A 1 95 ? 14.836 1.033 -25.830 1.00 91.12 95 ILE A N 1
ATOM 702 C CA . ILE A 1 95 ? 14.765 1.087 -27.297 1.00 91.12 95 ILE A CA 1
ATOM 703 C C . ILE A 1 95 ? 16.147 1.396 -27.889 1.00 91.12 95 ILE A C 1
ATOM 705 O O . ILE A 1 95 ? 16.578 0.717 -28.819 1.00 91.12 95 ILE A O 1
ATOM 709 N N . ILE A 1 96 ? 16.876 2.365 -27.329 1.00 88.81 96 ILE A N 1
ATOM 710 C CA . ILE A 1 96 ? 18.233 2.713 -27.786 1.00 88.81 96 ILE A CA 1
ATOM 711 C C . ILE A 1 96 ? 19.182 1.512 -27.647 1.00 88.81 96 ILE A C 1
ATOM 713 O O . ILE A 1 96 ? 19.903 1.177 -28.588 1.00 88.81 96 ILE A O 1
ATOM 717 N N . PHE A 1 97 ? 19.163 0.834 -26.498 1.00 87.19 97 PHE A N 1
ATOM 718 C CA . PHE A 1 97 ? 20.038 -0.312 -26.230 1.00 87.19 97 PHE A CA 1
ATOM 719 C C . PHE A 1 97 ? 19.689 -1.517 -27.104 1.00 87.19 97 PHE A C 1
ATOM 721 O O . PHE A 1 97 ? 20.588 -2.260 -27.504 1.00 87.19 97 PHE A O 1
ATOM 728 N N . LEU A 1 98 ? 18.406 -1.688 -27.436 1.00 88.69 98 LEU A N 1
ATOM 729 C CA . LEU A 1 98 ? 17.944 -2.686 -28.393 1.00 88.69 98 LEU A CA 1
ATOM 730 C C . LEU A 1 98 ? 18.525 -2.420 -29.788 1.00 88.69 98 LEU A C 1
ATOM 732 O O . LEU A 1 98 ? 19.087 -3.333 -30.387 1.00 88.69 98 LEU A O 1
ATOM 736 N N . PHE A 1 99 ? 18.454 -1.178 -30.280 1.00 88.69 99 PHE A N 1
ATOM 737 C CA . PHE A 1 99 ? 19.027 -0.806 -31.581 1.00 88.69 99 PHE A CA 1
ATOM 738 C C . PHE A 1 99 ? 20.553 -0.933 -31.628 1.00 88.69 99 PHE A C 1
ATOM 740 O O . PHE A 1 99 ? 21.106 -1.261 -32.674 1.00 88.69 99 PHE A O 1
ATOM 747 N N . MET A 1 100 ? 21.235 -0.709 -30.503 1.00 87.25 100 MET A N 1
ATOM 748 C CA . MET A 1 100 ? 22.682 -0.912 -30.384 1.00 87.25 100 MET A CA 1
ATOM 749 C C . MET A 1 100 ? 23.088 -2.382 -30.192 1.00 87.25 100 MET A C 1
ATOM 751 O O . MET A 1 100 ? 24.278 -2.683 -30.222 1.00 87.25 100 MET A O 1
ATOM 755 N N . GLY A 1 101 ? 22.138 -3.300 -29.984 1.00 86.31 101 GLY A N 1
ATOM 756 C CA . GLY A 1 101 ? 22.420 -4.722 -29.762 1.00 86.31 101 GLY A CA 1
ATOM 757 C C . GLY A 1 101 ? 23.059 -5.047 -28.406 1.00 86.31 101 GLY A C 1
ATOM 758 O O . GLY A 1 101 ? 23.472 -6.179 -28.190 1.00 86.31 101 GLY A O 1
ATOM 759 N N . ILE A 1 102 ? 23.117 -4.085 -27.479 1.00 87.81 102 ILE A N 1
ATOM 760 C CA . ILE A 1 102 ? 23.787 -4.212 -26.169 1.00 87.81 102 ILE A CA 1
ATOM 761 C C . ILE A 1 102 ? 22.807 -4.439 -25.010 1.00 87.81 102 ILE A C 1
ATOM 763 O O . ILE A 1 102 ? 23.175 -4.312 -23.841 1.00 87.81 102 ILE A O 1
ATOM 767 N N . LEU A 1 103 ? 21.534 -4.704 -25.317 1.00 81.50 103 LEU A N 1
ATOM 768 C CA . LEU A 1 103 ? 20.464 -4.726 -24.324 1.00 81.50 103 LEU A CA 1
ATOM 769 C C . LEU A 1 103 ? 20.684 -5.792 -23.248 1.00 81.50 103 LEU A C 1
ATOM 771 O O . LEU A 1 103 ? 20.581 -5.479 -22.067 1.00 81.50 103 LEU A O 1
ATOM 775 N N . TRP A 1 104 ? 21.004 -7.021 -23.655 1.00 80.88 104 TRP A N 1
ATOM 776 C CA . TRP A 1 104 ? 21.126 -8.171 -22.754 1.00 80.88 104 TRP A CA 1
ATOM 777 C C . TRP A 1 104 ? 22.245 -8.005 -21.723 1.00 80.88 104 TRP A C 1
ATOM 779 O O . TRP A 1 104 ? 22.043 -8.330 -20.555 1.00 80.88 104 TRP A O 1
ATOM 789 N N . ASP A 1 105 ? 23.371 -7.412 -22.120 1.00 84.44 105 ASP A N 1
ATOM 790 C CA . ASP A 1 105 ? 24.510 -7.183 -21.225 1.00 84.44 105 ASP A CA 1
ATOM 791 C C . ASP A 1 105 ? 24.290 -5.988 -20.283 1.00 84.44 105 ASP A C 1
ATOM 793 O O . ASP A 1 105 ? 24.892 -5.910 -19.212 1.00 84.44 105 ASP A O 1
ATOM 797 N N . ASN A 1 106 ? 23.392 -5.063 -20.645 1.00 85.44 106 ASN A N 1
ATOM 798 C CA . ASN A 1 106 ? 23.165 -3.816 -19.911 1.00 85.44 106 ASN A CA 1
ATOM 799 C C . ASN A 1 106 ? 21.798 -3.730 -19.212 1.00 85.44 106 ASN A C 1
ATOM 801 O O . ASN A 1 106 ? 21.453 -2.673 -18.678 1.00 85.44 106 ASN A O 1
ATOM 805 N N . VAL A 1 107 ? 21.030 -4.825 -19.136 1.00 83.31 107 VAL A N 1
ATOM 806 C CA . VAL A 1 107 ? 19.790 -4.882 -18.334 1.00 83.31 107 VAL A CA 1
ATOM 807 C C . VAL A 1 107 ? 20.024 -4.461 -16.872 1.00 83.31 107 VAL A C 1
ATOM 809 O O . VAL A 1 107 ? 19.252 -3.637 -16.372 1.00 83.31 107 VAL A O 1
ATOM 812 N N . PRO A 1 108 ? 21.088 -4.923 -16.175 1.00 88.62 108 PRO A N 1
ATOM 813 C CA . PRO A 1 108 ? 21.353 -4.479 -14.805 1.00 88.62 108 PRO A CA 1
ATOM 814 C C . PRO A 1 108 ? 21.606 -2.969 -14.716 1.00 88.62 108 PRO A C 1
ATOM 816 O O . PRO A 1 108 ? 21.187 -2.315 -13.763 1.00 88.62 108 PRO A O 1
ATOM 819 N N . LEU A 1 109 ? 22.248 -2.395 -15.735 1.00 86.62 109 LEU A N 1
ATOM 820 C CA . LEU A 1 109 ? 22.541 -0.967 -15.808 1.00 86.62 109 LEU A CA 1
ATOM 821 C C . LEU A 1 109 ? 21.265 -0.140 -16.034 1.00 86.62 109 LEU A C 1
ATOM 823 O O . LEU A 1 109 ? 21.083 0.877 -15.368 1.00 86.62 109 LEU A O 1
ATOM 827 N N . LEU A 1 110 ? 20.338 -0.607 -16.878 1.00 85.19 110 LEU A N 1
ATOM 828 C CA . LEU A 1 110 ? 19.012 0.009 -17.033 1.00 85.19 110 LEU A CA 1
ATOM 829 C C . LEU A 1 110 ? 18.225 0.012 -15.716 1.00 85.19 110 LEU A C 1
ATOM 831 O O . LEU A 1 110 ? 17.582 1.010 -15.389 1.00 85.19 110 LEU A O 1
ATOM 835 N N . PHE A 1 111 ? 18.320 -1.065 -14.934 1.00 83.81 111 PHE A N 1
ATOM 836 C CA . PHE A 1 111 ? 17.684 -1.144 -13.620 1.00 83.81 111 PHE A CA 1
ATOM 837 C C . PHE A 1 111 ? 18.283 -0.144 -12.618 1.00 83.81 111 PHE A C 1
ATOM 839 O O . PHE A 1 111 ? 17.545 0.542 -11.909 1.00 83.81 111 PHE A O 1
ATOM 846 N N . ILE A 1 112 ? 19.612 0.003 -12.593 1.00 89.31 112 ILE A N 1
ATOM 847 C CA . ILE A 1 112 ? 20.284 0.998 -11.741 1.00 89.31 112 ILE A CA 1
ATOM 848 C C . ILE A 1 112 ? 19.884 2.421 -12.153 1.00 89.31 112 ILE A C 1
ATOM 850 O O . ILE A 1 112 ? 19.535 3.231 -11.292 1.00 89.31 112 ILE A O 1
ATOM 854 N N . ILE A 1 113 ? 19.879 2.725 -13.456 1.00 86.00 113 ILE A N 1
ATOM 855 C CA . ILE A 1 113 ? 19.455 4.035 -13.972 1.00 86.00 113 ILE A CA 1
ATOM 856 C C . ILE A 1 113 ? 18.010 4.324 -13.566 1.00 86.00 113 ILE A C 1
ATOM 858 O O . ILE A 1 113 ? 17.722 5.423 -13.091 1.00 86.00 113 ILE A O 1
ATOM 862 N N . TRP A 1 114 ? 17.114 3.344 -13.692 1.00 88.44 114 TRP A N 1
ATOM 863 C CA . TRP A 1 114 ? 15.724 3.494 -13.272 1.00 88.44 114 TRP A CA 1
ATOM 864 C C . TRP A 1 114 ? 15.602 3.874 -11.795 1.00 88.44 114 TRP A C 1
ATOM 866 O O . TRP A 1 114 ? 14.918 4.846 -11.472 1.00 88.44 114 TRP A O 1
ATOM 876 N N . LEU A 1 115 ? 16.297 3.151 -10.908 1.00 86.69 115 LEU A N 1
ATOM 877 C CA . LEU A 1 115 ? 16.276 3.418 -9.469 1.00 86.69 115 LEU A CA 1
ATOM 878 C C . LEU A 1 115 ? 16.793 4.822 -9.147 1.00 86.69 115 LEU A C 1
ATOM 880 O O . LEU A 1 115 ? 16.178 5.527 -8.348 1.00 86.69 115 LEU A O 1
ATOM 884 N N . VAL A 1 116 ? 17.891 5.248 -9.779 1.00 87.06 116 VAL A N 1
ATOM 885 C CA . VAL A 1 116 ? 18.468 6.586 -9.571 1.00 87.06 116 VAL A CA 1
ATOM 886 C C . VAL A 1 116 ? 17.512 7.674 -10.060 1.00 87.06 116 VAL A C 1
ATOM 888 O O . VAL A 1 116 ? 17.232 8.617 -9.321 1.00 87.06 116 VAL A O 1
ATOM 891 N N . VAL A 1 117 ? 16.967 7.537 -11.271 1.00 85.44 117 VAL A N 1
ATOM 892 C CA . VAL A 1 117 ? 16.022 8.507 -11.848 1.00 85.44 117 VAL A CA 1
ATOM 893 C C . VAL A 1 117 ? 14.756 8.597 -10.999 1.00 85.44 117 VAL A C 1
ATOM 895 O O . VAL A 1 117 ? 14.326 9.697 -10.651 1.00 85.44 117 VAL A O 1
ATOM 898 N N . PHE A 1 118 ? 14.186 7.457 -10.605 1.00 82.94 118 PHE A N 1
ATOM 899 C CA . PHE A 1 118 ? 13.009 7.420 -9.744 1.00 82.94 118 PHE A CA 1
ATOM 900 C C . PHE A 1 118 ? 13.283 8.053 -8.375 1.00 82.94 118 PHE A C 1
ATOM 902 O O . PHE A 1 118 ? 12.502 8.890 -7.929 1.00 82.94 118 PHE A O 1
ATOM 909 N N . ALA A 1 119 ? 14.407 7.725 -7.732 1.00 82.81 119 ALA A N 1
ATOM 910 C CA . ALA A 1 119 ? 14.770 8.285 -6.432 1.00 82.81 119 ALA A CA 1
ATOM 911 C C . ALA A 1 119 ? 14.999 9.805 -6.485 1.00 82.81 119 ALA A C 1
ATOM 913 O O . ALA A 1 119 ? 14.610 10.519 -5.558 1.00 82.81 119 ALA A O 1
ATOM 914 N N . LEU A 1 120 ? 15.606 10.315 -7.563 1.00 83.62 120 LEU A N 1
ATOM 915 C CA . LEU A 1 120 ? 15.790 11.754 -7.771 1.00 83.62 120 LEU A CA 1
ATOM 916 C C . LEU A 1 120 ? 14.447 12.467 -7.953 1.00 83.62 120 LEU A C 1
ATOM 918 O O . LEU A 1 120 ? 14.199 13.473 -7.291 1.00 83.62 120 LEU A O 1
ATOM 922 N N . LEU A 1 121 ? 13.553 11.927 -8.783 1.00 79.06 121 LEU A N 1
ATOM 923 C CA . LEU A 1 121 ? 12.225 12.508 -9.003 1.00 79.06 121 LEU A CA 1
ATOM 924 C C . LEU A 1 121 ? 11.362 12.450 -7.741 1.00 79.06 121 LEU A C 1
ATOM 926 O O . LEU A 1 121 ? 10.728 13.441 -7.387 1.00 79.06 121 LEU A O 1
ATOM 930 N N . ALA A 1 122 ? 11.395 11.331 -7.018 1.00 74.38 122 ALA A N 1
ATOM 931 C CA . ALA A 1 122 ? 10.687 11.172 -5.752 1.00 74.38 122 ALA A CA 1
ATOM 932 C C . ALA A 1 122 ? 11.181 12.154 -4.674 1.00 74.38 122 ALA A C 1
ATOM 934 O O . ALA A 1 122 ? 10.395 12.576 -3.833 1.00 74.38 122 ALA A O 1
ATOM 935 N N . LYS A 1 123 ? 12.460 12.560 -4.701 1.00 75.00 123 LYS A N 1
ATOM 936 C CA . LYS A 1 123 ? 12.991 13.602 -3.803 1.00 75.00 123 LYS A CA 1
ATOM 937 C C . LYS A 1 123 ? 12.571 15.022 -4.186 1.00 75.00 123 LYS A C 1
ATOM 939 O O . LYS A 1 123 ? 12.481 15.869 -3.300 1.00 75.00 123 LYS A O 1
ATOM 944 N N . VAL A 1 124 ? 12.378 15.295 -5.476 1.00 61.38 124 VAL A N 1
ATOM 945 C CA . VAL A 1 124 ? 11.987 16.622 -5.987 1.00 61.38 124 VAL A CA 1
ATOM 946 C C . VAL A 1 124 ? 10.497 16.891 -5.760 1.00 61.38 124 VAL A C 1
ATOM 948 O O . VAL A 1 124 ? 10.119 18.032 -5.508 1.00 61.38 124 VAL A O 1
ATOM 951 N N . VAL A 1 125 ? 9.657 15.853 -5.785 1.00 57.44 125 VAL A N 1
ATOM 952 C CA . VAL A 1 125 ? 8.234 15.948 -5.427 1.00 57.44 125 VAL A CA 1
ATOM 953 C C . VAL A 1 125 ? 8.093 15.950 -3.900 1.00 57.44 125 VAL A C 1
ATOM 955 O O . VAL A 1 125 ? 7.833 14.918 -3.285 1.00 57.44 125 VAL A O 1
ATOM 958 N N . LYS A 1 126 ? 8.317 17.110 -3.278 1.00 50.62 126 LYS A N 1
ATOM 959 C CA . LYS A 1 126 ? 8.084 17.339 -1.845 1.00 50.62 126 LYS A CA 1
ATOM 960 C C . LYS A 1 126 ? 6.777 18.102 -1.640 1.00 50.62 126 LYS A C 1
ATOM 962 O O . LYS A 1 126 ? 6.656 19.189 -2.241 1.00 50.62 126 LYS A O 1
#

Radius of gyration: 22.96 Å; chains: 1; bounding box: 49×36×58 Å

Secondary structure (DSSP, 8-state):
-EEEEEE-HHHHHHHHHHHHHTT---EEEE-------SSS-PPPEEEEE-TTTHHHHHHHHHHHHHHHHHHHHHHHHHHHHHHHHHHHHHHHHHHHHHHTT-HHHHHHHHHHHHHHHHHHHHHH--

pLDDT: mean 74.63, std 11.93, range [42.44, 91.12]

Foldseek 3Di:
DAFQDWAQPVCVVVLCVQCVVVVFDKDKDFDPDQDPDVPDRGRTITIDGDPVCSVVSNVSVVVVVVVVVVVVCVLVVLLVVLLVVLVVVLVVVLVVCVVVVNNVVCVVVSVVSSVVSSVVSSVVSD

Sequence (126 aa):
MVVVYKANPESVQTVLGLLRKEGFNPTTMENPGSAPVRSGATYLISVTMPREEAAGAKSVLSKWDEARQAEVEQATGKLAGPLLFSIMVVAVLTIIFLFMGILWDNVPLLFIIWLVVFALLAKVVK